Protein AF-A0ABD1TJJ0-F1 (afdb_monomer_lite)

Foldseek 3Di:
DDDPPPPDDPDDDPDPDCVVVVLVVVCVVPVVVPDDDDQDLDDPLDALVCCAPPHPSVVSSLVSVVVVVVVVDDQQAAEDEDCQNLQADPVSVVCVVVSVVNSVCSSCVSSVNNPHHYHYDDDPDHPDDD

Radius of gyration: 15.72 Å; chains: 1; bounding box: 44×31×40 Å

Organism: NCBI:txid126358

InterPro domains:
  IPR005181 Sialate O-acetylesterase domain [PF03629] (2-127)
  IPR036514 SGNH hydrolase superfamily [G3DSA:3.40.50.1110] (1-130)
  IPR052940 Carbohydrate Esterase 6 [PTHR31988] (2-128)

Structure (mmCIF, N/CA/C/O backbone):
data_AF-A0ABD1TJJ0-F1
#
_entry.id   AF-A0ABD1TJJ0-F1
#
loop_
_atom_site.group_PDB
_atom_site.id
_atom_site.type_symbol
_atom_site.label_atom_id
_atom_site.label_alt_id
_atom_site.label_comp_id
_atom_site.label_asym_id
_atom_site.label_entity_id
_atom_site.label_seq_id
_atom_site.pdbx_PDB_ins_code
_atom_site.Cartn_x
_atom_site.Cartn_y
_atom_site.Cartn_z
_atom_site.occupancy
_atom_site.B_iso_or_equiv
_atom_site.auth_seq_id
_atom_site.auth_comp_id
_atom_site.auth_asym_id
_atom_site.auth_atom_id
_atom_site.pdbx_PDB_model_num
ATOM 1 N N . MET A 1 1 ? 6.002 -16.743 20.444 1.00 46.88 1 MET A N 1
ATOM 2 C CA . MET A 1 1 ? 6.798 -17.508 19.468 1.00 46.88 1 MET A CA 1
ATOM 3 C C . MET A 1 1 ? 5.792 -18.313 18.669 1.00 46.88 1 MET A C 1
ATOM 5 O O . MET A 1 1 ? 5.278 -19.258 19.230 1.00 46.88 1 MET A O 1
ATOM 9 N N . GLU A 1 2 ? 5.419 -17.842 17.475 1.00 34.25 2 GLU A N 1
ATOM 10 C CA . GLU A 1 2 ? 4.618 -18.535 16.438 1.00 34.25 2 GLU A CA 1
ATOM 11 C C . GLU A 1 2 ? 4.322 -17.510 15.319 1.00 34.25 2 GLU A C 1
ATOM 13 O O . GLU A 1 2 ? 3.908 -16.395 15.646 1.00 34.25 2 GLU A O 1
ATOM 18 N N . PRO A 1 3 ? 4.571 -17.785 14.022 1.00 54.88 3 PRO A N 1
ATOM 19 C CA . PRO A 1 3 ? 4.365 -16.787 12.978 1.00 54.88 3 PRO A CA 1
ATOM 20 C C . PRO A 1 3 ? 2.957 -16.873 12.368 1.00 54.88 3 PRO A C 1
ATOM 22 O O . PRO A 1 3 ? 2.586 -17.873 11.759 1.00 54.88 3 PRO A O 1
ATOM 25 N N . LEU A 1 4 ? 2.222 -15.760 12.448 1.00 46.31 4 LEU A N 1
ATOM 26 C CA . LEU A 1 4 ? 0.870 -15.523 11.909 1.00 46.31 4 LEU A CA 1
ATOM 27 C C . LEU A 1 4 ? 0.819 -15.359 10.366 1.00 46.31 4 LEU A C 1
ATOM 29 O O . LEU A 1 4 ? -0.044 -14.661 9.848 1.00 46.31 4 LEU A O 1
ATOM 33 N N . HIS A 1 5 ? 1.771 -15.921 9.613 1.00 46.28 5 HIS A N 1
ATOM 34 C CA . HIS A 1 5 ? 1.929 -15.638 8.171 1.00 46.28 5 HIS A CA 1
ATOM 35 C C . HIS A 1 5 ? 2.145 -16.878 7.291 1.00 46.28 5 HIS A C 1
ATOM 37 O O . HIS A 1 5 ? 2.669 -16.768 6.186 1.00 46.28 5 HIS A O 1
ATOM 43 N N . ARG A 1 6 ? 1.738 -18.070 7.742 1.00 42.44 6 ARG A N 1
ATOM 44 C CA . ARG A 1 6 ? 2.072 -19.314 7.026 1.00 42.44 6 ARG A CA 1
ATOM 45 C C . ARG A 1 6 ? 1.430 -19.480 5.640 1.00 42.44 6 ARG A C 1
ATOM 47 O O . ARG A 1 6 ? 1.958 -20.266 4.866 1.00 42.44 6 ARG A O 1
ATOM 54 N N . ASP A 1 7 ? 0.402 -18.704 5.288 1.00 44.31 7 ASP A N 1
ATOM 55 C CA . ASP A 1 7 ? -0.406 -18.985 4.087 1.00 44.31 7 ASP A CA 1
ATOM 56 C C . ASP A 1 7 ? -0.431 -17.870 3.024 1.00 44.31 7 ASP A C 1
ATOM 58 O O . ASP A 1 7 ? -1.318 -17.852 2.172 1.00 44.31 7 ASP A O 1
ATOM 62 N N . ILE A 1 8 ? 0.518 -16.921 3.034 1.00 49.72 8 ILE A N 1
ATOM 63 C CA . ILE A 1 8 ? 0.529 -15.823 2.041 1.00 49.72 8 ILE A CA 1
ATOM 64 C C . ILE A 1 8 ? 1.816 -15.731 1.200 1.00 49.72 8 ILE A C 1
ATOM 66 O O . ILE A 1 8 ? 1.754 -15.1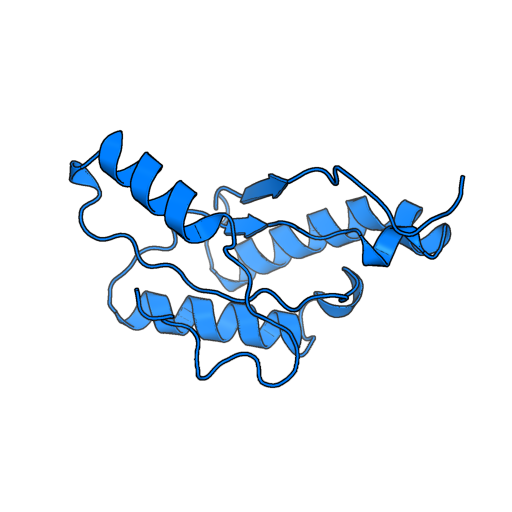56 0.114 1.00 49.72 8 ILE A O 1
ATOM 70 N N . ASP A 1 9 ? 2.942 -16.331 1.609 1.00 34.94 9 ASP A N 1
ATOM 71 C CA . ASP A 1 9 ? 4.218 -16.142 0.896 1.00 34.94 9 ASP A CA 1
ATOM 72 C C . ASP A 1 9 ? 5.104 -17.409 0.894 1.00 34.94 9 ASP A C 1
ATOM 74 O O . ASP A 1 9 ? 5.881 -17.666 1.811 1.00 34.94 9 ASP A O 1
ATOM 78 N N . VAL A 1 10 ? 4.975 -18.244 -0.146 1.00 42.00 10 VAL A N 1
ATOM 79 C CA . VAL A 1 10 ? 5.647 -19.562 -0.251 1.00 42.00 10 VAL A CA 1
ATOM 80 C C . VAL A 1 10 ? 7.070 -19.481 -0.839 1.00 42.00 10 VAL A C 1
ATOM 82 O O . VAL A 1 10 ? 7.650 -20.507 -1.177 1.00 42.00 10 VAL A O 1
ATOM 85 N N . ALA A 1 11 ? 7.669 -18.293 -0.992 1.00 37.22 11 ALA A N 1
ATOM 86 C CA . ALA A 1 11 ? 8.970 -18.182 -1.675 1.00 37.22 11 ALA A CA 1
ATOM 87 C C . ALA A 1 11 ? 10.009 -17.243 -1.046 1.00 37.22 11 ALA A C 1
ATOM 89 O O . ALA A 1 11 ? 11.169 -17.280 -1.461 1.00 37.22 11 ALA A O 1
ATOM 90 N N . ARG A 1 12 ? 9.669 -16.422 -0.047 1.00 38.78 12 ARG A N 1
ATOM 91 C CA . ARG A 1 12 ? 10.658 -15.596 0.661 1.00 38.78 12 ARG A CA 1
ATOM 92 C C . ARG A 1 12 ? 10.290 -15.458 2.126 1.00 38.78 12 ARG A C 1
ATOM 94 O O . ARG A 1 12 ? 9.143 -15.218 2.468 1.00 38.78 12 ARG A O 1
ATOM 101 N N . THR A 1 13 ? 11.288 -15.619 2.985 1.00 29.72 13 THR A N 1
ATOM 102 C CA . THR A 1 13 ? 11.201 -15.501 4.439 1.00 29.72 13 THR A CA 1
ATOM 103 C C . THR A 1 13 ? 10.436 -14.228 4.823 1.00 29.72 13 THR A C 1
ATOM 105 O O . THR A 1 13 ? 10.959 -13.126 4.653 1.00 29.72 13 THR A O 1
ATOM 108 N N . CYS A 1 14 ? 9.203 -14.358 5.331 1.00 43.06 14 CYS A N 1
ATOM 109 C CA . CYS A 1 14 ? 8.484 -13.258 5.979 1.00 43.06 14 CYS A CA 1
ATOM 110 C C . CYS A 1 14 ? 9.280 -12.834 7.222 1.00 43.06 14 CYS A C 1
ATOM 112 O O . CYS A 1 14 ? 9.124 -13.407 8.300 1.00 43.06 14 CYS A O 1
ATOM 114 N N . GLY A 1 15 ? 10.183 -11.867 7.065 1.00 45.22 15 GLY A N 1
ATOM 115 C CA . GLY A 1 15 ? 10.8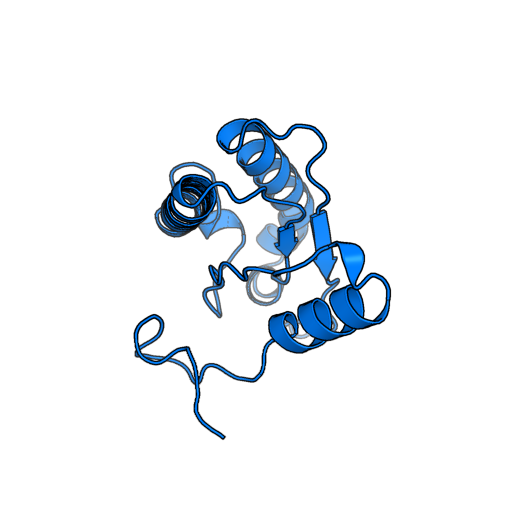59 -11.231 8.190 1.00 45.22 15 GLY A CA 1
ATOM 116 C C . GLY A 1 15 ? 9.875 -10.479 9.091 1.00 45.22 15 GLY A C 1
ATOM 117 O O . GLY A 1 15 ? 8.711 -10.268 8.744 1.00 45.22 15 GLY A O 1
ATOM 118 N N . VAL A 1 16 ? 10.357 -10.036 10.254 1.00 52.81 16 VAL A N 1
ATOM 119 C CA . VAL A 1 16 ? 9.622 -9.097 11.112 1.00 52.81 16 VAL A CA 1
ATOM 120 C C . VAL A 1 16 ? 9.491 -7.770 10.358 1.00 52.81 16 VAL A C 1
ATOM 122 O O . VAL A 1 16 ? 10.435 -6.989 10.286 1.00 52.81 16 VAL A O 1
ATOM 125 N N . GLY A 1 17 ? 8.329 -7.534 9.750 1.00 62.88 17 GLY A N 1
ATOM 126 C CA . GLY A 1 17 ? 7.986 -6.239 9.166 1.00 62.88 17 GLY A CA 1
ATOM 127 C C . GLY A 1 17 ? 7.618 -5.211 10.247 1.00 62.88 17 GLY A C 1
ATOM 128 O O . GLY A 1 17 ? 7.253 -5.590 11.363 1.00 62.88 17 GLY A O 1
ATOM 129 N N . PRO A 1 18 ? 7.627 -3.904 9.930 1.00 77.81 18 PRO A N 1
ATOM 130 C CA . PRO A 1 18 ? 7.328 -2.848 10.900 1.00 77.81 18 PRO A CA 1
ATOM 131 C C . PRO A 1 18 ? 5.868 -2.849 11.387 1.00 77.81 18 PRO A C 1
ATOM 133 O O . PRO A 1 18 ? 5.543 -2.134 12.329 1.00 77.81 18 PRO A O 1
ATOM 136 N N . GLY A 1 19 ? 4.983 -3.647 10.773 1.00 81.12 19 GLY A N 1
ATOM 137 C CA . GLY A 1 19 ? 3.543 -3.633 11.041 1.00 81.12 19 GLY A CA 1
ATOM 138 C C . GLY A 1 19 ? 3.168 -3.942 12.492 1.00 81.12 19 GLY A C 1
ATOM 139 O O . GLY A 1 19 ? 2.364 -3.218 13.069 1.00 81.12 19 GLY A O 1
ATOM 140 N N . MET A 1 20 ? 3.772 -4.968 13.104 1.00 83.25 20 MET A N 1
ATOM 141 C CA . MET A 1 20 ? 3.460 -5.342 14.494 1.00 83.25 20 MET A CA 1
ATOM 142 C C . MET A 1 20 ? 3.967 -4.307 15.498 1.00 83.25 20 MET A C 1
ATOM 144 O O . MET A 1 20 ? 3.231 -3.917 16.399 1.00 83.25 20 MET A O 1
ATOM 148 N N . ALA A 1 21 ? 5.204 -3.831 15.324 1.00 85.25 21 ALA A N 1
ATOM 149 C CA . ALA A 1 21 ? 5.761 -2.783 16.174 1.00 85.25 21 ALA A CA 1
ATOM 150 C C . ALA A 1 21 ? 4.932 -1.494 16.067 1.00 85.25 21 ALA A C 1
ATOM 152 O O . ALA A 1 21 ? 4.589 -0.900 17.083 1.00 85.25 21 ALA A O 1
ATOM 153 N N . PHE A 1 22 ? 4.535 -1.112 14.848 1.00 87.12 22 PHE A N 1
ATOM 154 C CA . PHE A 1 22 ? 3.657 0.030 14.616 1.00 87.12 22 PHE A CA 1
ATOM 155 C C . PHE A 1 22 ? 2.302 -0.135 15.315 1.00 87.12 22 PHE A C 1
ATOM 157 O O . PHE A 1 22 ? 1.905 0.751 16.065 1.00 87.12 22 PHE A O 1
ATOM 164 N N . ALA A 1 23 ? 1.610 -1.263 15.115 1.00 86.31 23 ALA A N 1
ATOM 165 C CA . ALA A 1 23 ? 0.306 -1.507 15.731 1.00 86.31 23 ALA A CA 1
ATOM 166 C C . ALA A 1 23 ? 0.374 -1.461 17.265 1.00 86.31 23 ALA A C 1
ATOM 168 O O . ALA A 1 23 ? -0.443 -0.788 17.891 1.00 86.31 23 ALA A O 1
ATOM 169 N N . ASN A 1 24 ? 1.384 -2.103 17.858 1.00 86.62 24 ASN A N 1
ATOM 170 C CA . ASN A 1 24 ? 1.582 -2.092 19.305 1.00 86.62 24 ASN A CA 1
ATOM 171 C C . ASN A 1 24 ? 1.851 -0.676 19.824 1.00 86.62 24 ASN A C 1
ATOM 173 O O . ASN A 1 24 ? 1.173 -0.231 20.741 1.00 86.62 24 ASN A O 1
ATOM 177 N N . SER A 1 25 ? 2.760 0.076 19.196 1.00 89.81 25 SER A N 1
ATOM 178 C CA . SER A 1 25 ? 3.053 1.451 19.618 1.00 89.81 25 SER A CA 1
ATOM 179 C C . SER A 1 25 ? 1.870 2.408 19.444 1.00 89.81 25 SER A C 1
ATOM 181 O O . SER A 1 25 ? 1.757 3.378 20.191 1.00 89.81 25 SER A O 1
ATOM 183 N N . VAL A 1 26 ? 0.995 2.176 18.460 1.00 88.81 26 VAL A N 1
ATOM 184 C CA . VAL A 1 26 ? -0.243 2.953 18.302 1.00 88.81 26 VAL A CA 1
ATOM 185 C C . VAL A 1 26 ? -1.219 2.637 19.436 1.00 88.81 26 VAL A C 1
ATOM 187 O O . VAL A 1 26 ? -1.750 3.567 20.035 1.00 88.81 26 VAL A O 1
ATOM 190 N N . LEU A 1 27 ? -1.401 1.359 19.782 1.00 90.00 27 LEU A N 1
ATOM 191 C CA . LEU A 1 27 ? -2.263 0.946 20.897 1.00 90.00 27 LEU A CA 1
ATOM 192 C C . LEU A 1 27 ? -1.745 1.395 22.261 1.00 90.00 27 LEU A C 1
ATOM 194 O O . LEU A 1 27 ? -2.536 1.778 23.114 1.00 90.00 27 LEU A O 1
ATOM 198 N N . GLU A 1 28 ? -0.431 1.379 22.471 1.00 91.44 28 GLU A N 1
ATOM 199 C CA . GLU A 1 28 ? 0.184 1.881 23.704 1.00 91.44 28 GLU A CA 1
ATOM 200 C C . GLU A 1 28 ? -0.067 3.380 23.896 1.00 91.44 28 GLU A C 1
ATOM 202 O O . GLU A 1 28 ? -0.284 3.835 25.018 1.00 91.44 28 GLU A O 1
ATOM 207 N N . LYS A 1 29 ? -0.046 4.155 22.804 1.00 93.25 29 LYS A N 1
ATOM 208 C CA . LYS A 1 29 ? -0.291 5.603 22.839 1.00 93.25 29 LYS A CA 1
ATOM 209 C C . LYS A 1 29 ? -1.769 5.955 22.938 1.00 93.25 29 LYS A C 1
ATOM 211 O O . LYS A 1 29 ? -2.097 6.965 23.552 1.00 93.25 29 LYS A O 1
ATOM 216 N N . ASP A 1 30 ? -2.635 5.155 22.327 1.00 91.25 30 ASP A N 1
ATOM 217 C CA . ASP A 1 30 ? -4.079 5.343 22.378 1.00 91.25 30 ASP A CA 1
ATOM 218 C C . ASP A 1 30 ? -4.818 3.995 22.486 1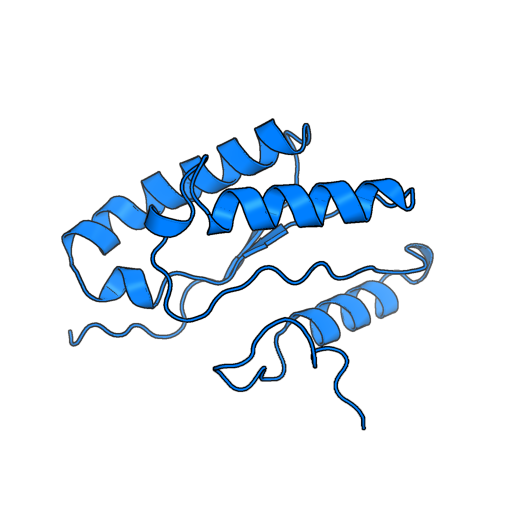.00 91.25 30 ASP A C 1
ATOM 220 O O . ASP A 1 30 ? -5.250 3.420 21.478 1.00 91.25 30 ASP A O 1
ATOM 224 N N . PRO A 1 31 ? -5.014 3.493 23.720 1.00 89.81 31 PRO A N 1
ATOM 225 C CA . PRO A 1 31 ? -5.748 2.253 23.961 1.00 89.81 31 PRO A CA 1
ATOM 226 C C . PRO A 1 31 ? -7.227 2.330 23.558 1.00 89.81 31 PRO A C 1
ATOM 228 O O . PRO A 1 31 ? -7.874 1.295 23.390 1.00 89.81 31 PRO A O 1
ATOM 231 N N . SER A 1 32 ? -7.785 3.538 23.393 1.00 91.69 32 SER A N 1
ATOM 232 C CA . SER A 1 32 ? -9.197 3.725 23.035 1.00 91.69 32 SER A CA 1
ATOM 233 C C . SER A 1 32 ? -9.509 3.300 21.597 1.00 91.69 32 SER A C 1
ATOM 235 O O . SER A 1 32 ? -10.666 3.039 21.266 1.00 91.69 32 SER A O 1
ATOM 237 N N . LEU A 1 33 ? -8.476 3.145 20.759 1.00 86.31 33 LEU A N 1
ATOM 238 C CA . LEU A 1 33 ? -8.591 2.604 19.403 1.00 86.31 33 LEU A CA 1
ATOM 239 C C . LEU A 1 33 ? -9.068 1.143 19.379 1.00 86.31 33 LEU A C 1
ATOM 241 O O . LEU A 1 33 ? -9.543 0.678 18.341 1.00 86.31 33 LEU A O 1
ATOM 245 N N . GLY A 1 34 ? -8.979 0.429 20.505 1.00 88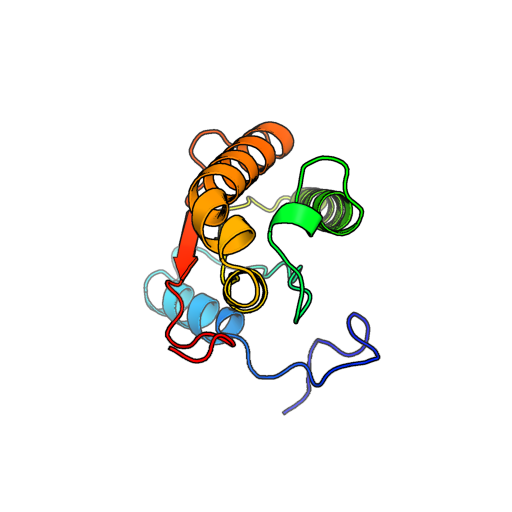.75 34 GLY A N 1
ATOM 246 C CA . GLY A 1 34 ? -9.485 -0.931 20.641 1.00 88.75 34 GLY A CA 1
ATOM 247 C C . GLY A 1 34 ? -8.632 -1.947 19.886 1.00 88.75 34 GLY A C 1
ATOM 248 O O . GLY A 1 34 ? -7.458 -2.122 20.183 1.00 88.75 34 GLY A O 1
ATOM 249 N N . VAL A 1 35 ? -9.222 -2.672 18.936 1.00 89.50 35 VAL A N 1
ATOM 250 C CA . VAL A 1 35 ? -8.516 -3.718 18.180 1.00 89.50 35 VAL A CA 1
ATOM 251 C C . VAL A 1 35 ? -7.962 -3.142 16.878 1.00 89.50 35 VAL A C 1
ATOM 253 O O . VAL A 1 35 ? -8.716 -2.637 16.047 1.00 89.50 35 VAL A O 1
ATOM 256 N N . ILE A 1 36 ? -6.650 -3.273 16.660 1.00 89.94 36 ILE A N 1
ATOM 257 C CA . ILE A 1 36 ? -6.009 -2.937 15.381 1.00 89.94 36 ILE A CA 1
ATOM 258 C C . ILE A 1 36 ? -5.881 -4.189 14.514 1.00 89.94 36 ILE A C 1
ATOM 260 O O . ILE A 1 36 ? -5.216 -5.154 14.884 1.00 89.94 36 ILE A O 1
ATOM 264 N N . GLY A 1 37 ? -6.480 -4.142 13.322 1.00 90.94 37 GLY A N 1
ATOM 265 C CA . GLY A 1 37 ? -6.271 -5.131 12.266 1.00 90.94 37 GLY A CA 1
ATOM 266 C C . GLY A 1 37 ? -5.150 -4.712 11.314 1.00 90.94 37 GLY A C 1
ATOM 267 O O . GLY A 1 37 ? -5.114 -3.573 10.850 1.00 90.94 37 GLY A O 1
ATOM 268 N N . LEU A 1 38 ? -4.252 -5.643 10.988 1.00 91.06 38 LEU A N 1
ATOM 269 C CA . LEU A 1 38 ? -3.229 -5.467 9.955 1.00 91.06 38 LEU A CA 1
ATOM 270 C C . LEU A 1 38 ? -3.633 -6.225 8.687 1.00 91.06 38 LEU A C 1
ATOM 272 O O . LEU A 1 38 ? -3.970 -7.404 8.753 1.00 91.06 38 LEU A O 1
ATOM 276 N N . VAL A 1 39 ? -3.559 -5.562 7.529 1.00 92.31 39 VAL A N 1
ATOM 277 C CA . VAL A 1 39 ? -3.879 -6.158 6.220 1.00 92.31 39 VAL A CA 1
ATOM 278 C C . VAL A 1 39 ? -2.599 -6.250 5.379 1.00 92.31 39 VAL A C 1
ATOM 280 O O . VAL A 1 39 ? -2.275 -5.315 4.640 1.00 92.31 39 VAL A O 1
ATOM 283 N N . PRO A 1 40 ? -1.818 -7.340 5.490 1.00 90.12 40 PRO A N 1
ATOM 284 C CA . PRO A 1 40 ? -0.563 -7.471 4.761 1.00 90.12 40 PRO A CA 1
ATOM 285 C C . PRO A 1 40 ? -0.833 -7.623 3.261 1.00 90.12 40 PRO A C 1
ATOM 287 O O . PRO A 1 40 ? -1.599 -8.489 2.839 1.00 90.12 40 PRO A O 1
ATOM 290 N N . CYS A 1 41 ? -0.190 -6.790 2.444 1.00 91.81 41 CYS A N 1
ATOM 291 C CA . CYS A 1 41 ? -0.285 -6.850 0.979 1.00 91.81 41 CYS A CA 1
ATOM 292 C C . CYS A 1 41 ? 1.081 -6.805 0.282 1.00 91.81 41 CYS A C 1
ATOM 294 O O . CYS A 1 41 ? 1.122 -6.917 -0.934 1.00 91.81 41 CYS A O 1
ATOM 296 N N . ALA A 1 42 ? 2.181 -6.617 1.015 1.00 88.62 42 ALA A N 1
ATOM 297 C CA . ALA A 1 42 ? 3.498 -6.403 0.425 1.00 88.62 42 ALA A CA 1
ATOM 298 C C . ALA A 1 42 ? 3.993 -7.635 -0.350 1.00 88.62 42 ALA A C 1
ATOM 300 O O . ALA A 1 42 ? 3.817 -8.763 0.100 1.00 88.62 42 ALA A O 1
ATOM 301 N N . VAL A 1 43 ? 4.656 -7.392 -1.485 1.00 88.69 43 VAL A N 1
ATOM 302 C CA . VAL A 1 43 ? 5.332 -8.417 -2.292 1.00 88.69 43 VAL A CA 1
ATOM 303 C C . VAL A 1 43 ? 6.740 -7.924 -2.614 1.00 88.69 43 VAL A C 1
ATOM 305 O O . VAL A 1 43 ? 6.924 -6.896 -3.273 1.00 88.69 43 VAL A O 1
ATOM 308 N N . GLY A 1 44 ? 7.745 -8.638 -2.105 1.00 85.88 44 GLY A N 1
ATOM 309 C CA . GLY A 1 44 ? 9.142 -8.210 -2.162 1.00 85.88 44 GLY A CA 1
ATOM 310 C C . GLY A 1 44 ? 9.751 -8.280 -3.564 1.00 85.88 44 GLY A C 1
ATOM 311 O O . GLY A 1 44 ? 9.610 -9.276 -4.269 1.00 85.88 44 GLY A O 1
ATOM 312 N N . GLY A 1 45 ? 10.525 -7.256 -3.934 1.00 85.75 45 GLY A N 1
ATOM 313 C CA . GLY A 1 45 ? 11.219 -7.201 -5.227 1.00 85.75 45 GLY A CA 1
ATOM 314 C C . GLY A 1 45 ? 10.353 -6.728 -6.395 1.00 85.75 45 GLY A C 1
ATOM 315 O O . GLY A 1 45 ? 10.754 -6.912 -7.537 1.00 85.75 45 GLY A O 1
ATOM 316 N N . THR A 1 46 ? 9.209 -6.107 -6.109 1.00 90.94 46 THR A N 1
ATOM 317 C CA . THR A 1 46 ? 8.316 -5.526 -7.119 1.00 90.94 46 THR A CA 1
ATOM 318 C C . THR A 1 46 ? 8.669 -4.065 -7.397 1.00 90.94 46 THR A C 1
ATOM 320 O O . THR A 1 46 ? 9.216 -3.378 -6.528 1.00 90.94 46 THR A O 1
ATOM 323 N N . ASN A 1 47 ? 8.404 -3.603 -8.617 1.00 93.25 47 ASN A N 1
ATOM 324 C CA . ASN A 1 47 ? 8.533 -2.220 -9.079 1.00 93.25 47 ASN A CA 1
ATOM 325 C C . ASN A 1 47 ? 7.188 -1.479 -8.942 1.00 93.25 47 ASN A C 1
ATOM 327 O O . ASN A 1 47 ? 6.130 -2.095 -9.079 1.00 93.25 47 ASN A O 1
ATOM 331 N N . ILE A 1 48 ? 7.183 -0.153 -8.757 1.00 95.69 48 ILE A N 1
ATOM 332 C CA . ILE A 1 48 ? 5.932 0.625 -8.635 1.00 95.69 48 ILE A CA 1
ATOM 333 C C . ILE A 1 48 ? 5.005 0.483 -9.857 1.00 95.69 48 ILE A C 1
ATOM 335 O O . ILE A 1 48 ? 3.788 0.620 -9.750 1.00 95.69 48 ILE A O 1
ATOM 339 N N . SER A 1 49 ? 5.549 0.184 -11.040 1.00 95.19 49 SER A N 1
ATOM 340 C CA . SER A 1 49 ? 4.757 -0.069 -12.250 1.00 95.19 49 SER A CA 1
ATOM 341 C C . SER A 1 49 ? 3.896 -1.334 -12.157 1.00 95.19 49 SER A C 1
ATOM 343 O O . SER A 1 49 ? 2.817 -1.377 -12.755 1.00 95.19 49 SER A O 1
ATOM 345 N N . GLU A 1 50 ? 4.310 -2.321 -11.360 1.00 96.56 50 GLU A N 1
ATOM 346 C CA . GLU A 1 50 ? 3.531 -3.527 -11.058 1.00 96.56 50 GLU A CA 1
ATOM 347 C C . GLU A 1 50 ? 2.382 -3.241 -10.085 1.00 96.56 50 GLU A C 1
ATOM 349 O O . GLU A 1 50 ? 1.455 -4.039 -9.980 1.00 96.56 50 GLU A O 1
ATOM 354 N N . TRP A 1 51 ? 2.388 -2.079 -9.428 1.00 97.50 51 TRP A N 1
ATOM 355 C CA . TRP A 1 51 ? 1.340 -1.595 -8.525 1.00 97.50 51 TRP A CA 1
ATOM 356 C C . TRP A 1 51 ? 0.354 -0.633 -9.194 1.00 97.50 51 TRP A C 1
ATOM 358 O O . TRP A 1 51 ? -0.486 -0.037 -8.528 1.00 97.50 51 TRP A O 1
ATOM 368 N N . ARG A 1 52 ? 0.418 -0.473 -10.520 1.00 97.69 52 ARG A N 1
ATOM 369 C CA . ARG A 1 52 ? -0.545 0.357 -11.257 1.00 97.69 52 ARG A CA 1
ATOM 370 C C . ARG A 1 52 ? -1.972 -0.186 -11.124 1.00 97.69 52 ARG A C 1
ATOM 372 O O . ARG A 1 52 ? -2.178 -1.399 -11.153 1.00 97.69 52 ARG A O 1
ATOM 379 N N . ARG A 1 53 ? -2.965 0.706 -11.091 1.00 98.19 53 ARG A N 1
ATOM 380 C CA . ARG A 1 53 ? -4.385 0.323 -11.089 1.00 98.19 53 ARG A CA 1
ATOM 381 C C . ARG A 1 53 ? -4.699 -0.690 -12.194 1.00 98.19 53 ARG A C 1
ATOM 383 O O . ARG A 1 53 ? -4.265 -0.533 -13.337 1.00 98.19 53 ARG A O 1
ATOM 390 N N . GLY A 1 54 ? -5.424 -1.746 -11.832 1.00 97.50 54 GLY A N 1
ATOM 391 C CA . GLY A 1 54 ? -5.757 -2.865 -12.716 1.00 97.50 54 GLY A CA 1
ATOM 392 C C . GLY A 1 54 ? -4.689 -3.961 -12.817 1.00 97.50 54 GLY A C 1
ATOM 393 O O . GLY A 1 54 ? -4.967 -5.003 -13.409 1.00 97.50 54 GLY A O 1
ATOM 394 N N . SER A 1 55 ? -3.495 -3.783 -12.241 1.00 97.88 55 SER A N 1
ATOM 395 C CA . SER A 1 55 ? -2.508 -4.863 -12.140 1.00 97.88 55 SER A CA 1
ATOM 396 C C . SER A 1 55 ? -2.942 -5.943 -11.147 1.00 97.88 55 SER A C 1
ATOM 398 O O . SER A 1 55 ? -3.829 -5.743 -10.316 1.00 97.88 55 SER A O 1
ATOM 400 N N . VAL A 1 56 ? -2.278 -7.100 -11.200 1.00 97.62 56 VAL A N 1
ATOM 401 C CA . VAL A 1 56 ? -2.545 -8.208 -10.274 1.00 97.62 56 VAL A CA 1
ATOM 402 C C . VAL A 1 56 ? -2.310 -7.787 -8.819 1.00 97.62 56 VAL A C 1
ATOM 404 O O . VAL A 1 56 ? -3.198 -7.985 -7.992 1.00 97.62 56 VAL A O 1
ATOM 407 N N . LEU A 1 57 ? -1.168 -7.159 -8.516 1.00 97.00 57 LEU A N 1
ATOM 408 C CA . LEU A 1 57 ? -0.808 -6.748 -7.152 1.00 97.00 57 LEU A CA 1
ATOM 409 C C . LEU A 1 57 ? -1.749 -5.673 -6.607 1.00 97.00 57 LEU A C 1
ATOM 411 O O . LEU A 1 57 ? -2.239 -5.779 -5.483 1.00 97.00 57 LEU A O 1
ATOM 415 N N . TYR A 1 58 ? -2.071 -4.675 -7.433 1.00 98.25 58 TYR A N 1
ATOM 416 C CA . TYR A 1 58 ? -3.017 -3.630 -7.064 1.00 98.25 58 TYR A CA 1
ATOM 417 C C . TYR A 1 58 ? -4.402 -4.213 -6.762 1.00 98.25 58 TYR A C 1
ATOM 419 O O . TYR A 1 58 ? -4.992 -3.940 -5.718 1.00 98.25 58 TYR A O 1
ATOM 427 N N . ASN A 1 59 ? -4.909 -5.078 -7.645 1.00 98.12 59 ASN A N 1
ATOM 428 C CA . ASN A 1 59 ? -6.222 -5.689 -7.464 1.00 98.12 59 ASN A CA 1
ATOM 429 C C . ASN A 1 59 ? -6.262 -6.588 -6.221 1.00 98.12 59 ASN A C 1
ATOM 431 O O . ASN A 1 59 ? -7.285 -6.643 -5.540 1.00 98.12 59 ASN A O 1
ATOM 435 N N . GLN A 1 60 ? -5.167 -7.283 -5.901 1.00 97.38 60 GLN A N 1
ATOM 436 C CA . GLN A 1 60 ? -5.057 -8.058 -4.665 1.00 97.38 60 GLN A CA 1
ATOM 437 C C . GLN A 1 60 ? -5.105 -7.161 -3.422 1.00 97.38 60 GLN A C 1
ATOM 439 O O . GLN A 1 60 ? -5.837 -7.488 -2.487 1.00 97.38 60 GLN A O 1
ATOM 444 N N . LEU A 1 61 ? -4.403 -6.022 -3.429 1.00 97.25 61 LEU A N 1
ATOM 445 C CA . LEU A 1 61 ? -4.454 -5.035 -2.346 1.00 97.25 61 LEU A CA 1
ATOM 446 C C . LEU A 1 61 ? -5.882 -4.533 -2.121 1.00 97.25 61 LEU A C 1
ATOM 448 O O . LEU A 1 61 ? -6.385 -4.621 -1.001 1.00 97.25 61 LEU A O 1
ATOM 452 N N . ILE A 1 62 ? -6.567 -4.079 -3.176 1.00 98.00 62 ILE A N 1
ATOM 453 C CA . ILE A 1 62 ? -7.943 -3.568 -3.066 1.00 98.00 62 ILE A CA 1
ATOM 454 C C . ILE A 1 62 ? -8.908 -4.660 -2.591 1.00 98.00 62 ILE A C 1
ATOM 456 O O . ILE A 1 62 ? -9.749 -4.413 -1.728 1.00 98.00 62 ILE A O 1
ATOM 460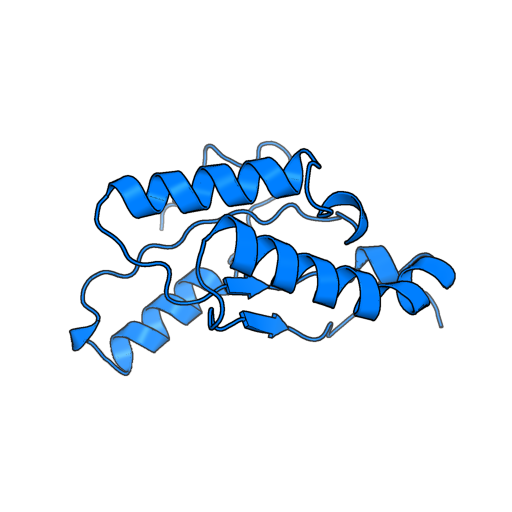 N N . ARG A 1 63 ? -8.766 -5.899 -3.081 1.00 97.25 63 ARG A N 1
ATOM 461 C CA . ARG A 1 63 ? -9.583 -7.034 -2.617 1.00 97.25 63 ARG A CA 1
ATOM 462 C C . ARG A 1 63 ? -9.394 -7.310 -1.126 1.00 97.25 63 ARG A C 1
ATOM 464 O O . ARG A 1 63 ? -10.385 -7.473 -0.421 1.00 97.25 63 ARG A O 1
ATOM 471 N N . ARG A 1 64 ? -8.149 -7.346 -0.638 1.00 95.81 64 ARG A N 1
ATOM 472 C CA . ARG A 1 64 ? -7.845 -7.573 0.787 1.00 95.81 64 ARG A CA 1
ATOM 473 C C . ARG A 1 64 ? -8.352 -6.433 1.667 1.00 95.81 64 ARG A C 1
ATOM 475 O O . ARG A 1 64 ? -8.944 -6.694 2.709 1.00 95.81 64 ARG A O 1
ATOM 482 N N . ALA A 1 65 ? -8.173 -5.191 1.224 1.00 95.56 65 ALA A N 1
ATOM 483 C CA . ALA A 1 65 ? -8.691 -4.011 1.905 1.00 95.56 65 ALA A CA 1
ATOM 484 C C . ALA A 1 65 ? -10.225 -4.058 2.033 1.00 95.56 65 ALA A C 1
ATOM 486 O O . ALA A 1 65 ? -10.757 -3.905 3.129 1.00 95.56 65 ALA A O 1
ATOM 487 N N . ASN A 1 66 ? -10.934 -4.371 0.944 1.00 95.69 66 ASN A N 1
ATOM 488 C CA . ASN A 1 66 ? -12.390 -4.509 0.963 1.00 95.69 66 ASN A CA 1
ATOM 489 C C . ASN A 1 66 ? -12.865 -5.676 1.840 1.00 95.69 66 ASN A C 1
ATOM 491 O O . ASN A 1 66 ? -13.858 -5.534 2.547 1.00 95.69 66 ASN A O 1
ATOM 495 N N . ALA A 1 67 ? -12.152 -6.805 1.851 1.00 94.94 67 ALA A N 1
ATOM 496 C CA . ALA A 1 67 ? -12.466 -7.916 2.751 1.00 94.94 67 ALA A CA 1
ATOM 497 C C . ALA A 1 67 ? -12.325 -7.516 4.232 1.00 94.94 67 ALA A C 1
ATOM 499 O O . ALA A 1 67 ? -13.167 -7.881 5.047 1.00 94.94 67 ALA A O 1
ATOM 500 N N . ALA A 1 68 ? -11.317 -6.711 4.584 1.00 92.19 68 ALA A N 1
ATOM 501 C CA . ALA A 1 68 ? -11.152 -6.208 5.949 1.00 92.19 68 ALA A CA 1
ATOM 502 C C . ALA A 1 68 ? -12.292 -5.265 6.384 1.00 92.19 68 ALA A C 1
ATOM 504 O O . ALA A 1 68 ? -12.663 -5.248 7.557 1.00 92.19 68 ALA A O 1
ATOM 505 N N . LEU A 1 69 ? -12.887 -4.518 5.446 1.00 92.94 69 LEU A N 1
ATOM 506 C CA . LEU A 1 69 ? -14.052 -3.663 5.709 1.00 92.94 69 LEU A CA 1
ATOM 507 C C . LEU A 1 69 ? -15.336 -4.467 5.973 1.00 92.94 69 LEU A C 1
ATOM 509 O O . LEU A 1 69 ? -16.195 -4.009 6.724 1.00 92.94 69 LEU A O 1
ATOM 513 N N . GLN A 1 70 ? -15.470 -5.678 5.418 1.00 91.31 70 GLN A N 1
ATOM 514 C CA . GLN A 1 70 ? -16.648 -6.535 5.646 1.00 91.31 70 GLN A CA 1
ATOM 515 C C . GLN A 1 70 ? -16.805 -6.951 7.116 1.00 91.31 70 GLN A C 1
ATOM 517 O O . GLN A 1 70 ? -17.917 -7.228 7.554 1.00 91.31 70 GLN A O 1
ATOM 522 N N . GLY A 1 71 ? -15.717 -6.940 7.894 1.00 81.69 71 GLY A N 1
ATOM 523 C CA . GLY A 1 71 ? -15.742 -7.177 9.339 1.00 81.69 71 GLY A CA 1
ATOM 524 C C . GLY A 1 71 ? -16.239 -5.990 10.176 1.00 81.69 71 GLY A C 1
ATOM 525 O O . GLY A 1 71 ? -16.125 -6.034 11.396 1.00 81.69 71 GLY A O 1
ATOM 526 N N . GLY A 1 72 ? -16.728 -4.911 9.549 1.00 86.38 72 GLY A N 1
ATOM 527 C CA . GLY A 1 72 ? -17.148 -3.680 10.232 1.00 86.38 72 GLY A CA 1
ATOM 528 C C . GLY A 1 72 ? -15.988 -2.772 10.657 1.00 86.38 72 GLY A C 1
ATOM 529 O O . GLY A 1 72 ? -16.198 -1.784 11.359 1.00 86.38 72 GLY A O 1
ATOM 530 N N . GLY A 1 73 ? -14.760 -3.099 10.244 1.00 88.00 73 GLY A N 1
ATOM 531 C CA . GLY A 1 73 ? -13.577 -2.283 10.489 1.00 88.00 73 GLY A CA 1
ATOM 532 C C . GLY A 1 73 ? -13.532 -1.027 9.616 1.00 88.00 73 GLY A C 1
ATOM 533 O O . GLY A 1 73 ? -14.236 -0.902 8.617 1.00 88.00 73 GLY A O 1
ATOM 534 N N . VAL A 1 74 ? -12.643 -0.101 9.973 1.00 91.81 74 VAL A N 1
ATOM 535 C CA . VAL A 1 74 ? -12.371 1.119 9.200 1.00 91.81 74 VAL A CA 1
ATOM 536 C C . VAL A 1 74 ? -10.894 1.145 8.835 1.00 91.81 74 VAL A C 1
ATOM 538 O O . VAL A 1 74 ? -10.035 1.004 9.706 1.00 91.81 74 VAL A O 1
ATOM 541 N N . ILE A 1 75 ? -10.577 1.368 7.559 1.00 94.50 75 ILE A N 1
ATOM 542 C CA . ILE A 1 75 ? -9.188 1.566 7.130 1.00 94.50 75 ILE A CA 1
ATOM 543 C C . ILE A 1 75 ? -8.724 2.945 7.610 1.00 94.50 75 ILE A C 1
ATOM 545 O O . ILE A 1 75 ? -9.198 3.975 7.136 1.00 94.50 75 ILE A O 1
ATOM 549 N N . ARG A 1 76 ? -7.791 2.957 8.567 1.00 94.19 76 ARG A N 1
ATOM 550 C CA . ARG A 1 76 ? -7.284 4.185 9.203 1.00 94.19 76 ARG A CA 1
ATOM 551 C C . ARG A 1 76 ? -6.062 4.784 8.516 1.00 94.19 76 ARG A C 1
ATOM 553 O O . ARG A 1 76 ? -5.872 5.992 8.589 1.00 94.19 76 ARG A O 1
ATOM 560 N N . ALA A 1 77 ? -5.230 3.960 7.887 1.00 94.56 77 ALA A N 1
ATOM 561 C CA . ALA A 1 77 ? -4.019 4.402 7.208 1.00 94.56 77 ALA A CA 1
ATOM 562 C C . ALA A 1 77 ? -3.525 3.340 6.220 1.00 94.56 77 ALA A C 1
ATOM 564 O O . ALA A 1 77 ? -3.797 2.150 6.385 1.00 94.56 77 ALA A O 1
ATOM 565 N N . LEU A 1 78 ? -2.744 3.780 5.236 1.00 95.44 78 LEU A N 1
ATOM 566 C CA . LEU A 1 78 ? -1.910 2.931 4.395 1.00 95.44 78 LEU A CA 1
ATOM 567 C C . LEU A 1 78 ? -0.446 3.096 4.815 1.00 95.44 78 LEU A C 1
ATOM 569 O O . LEU A 1 78 ? 0.097 4.199 4.759 1.00 95.44 78 LEU A O 1
ATOM 573 N N . LEU A 1 79 ? 0.198 1.995 5.197 1.00 93.75 79 LEU A N 1
ATOM 574 C CA . LEU A 1 79 ? 1.648 1.942 5.377 1.00 93.75 79 LEU A CA 1
ATOM 575 C C . LEU A 1 79 ? 2.281 1.496 4.059 1.00 93.75 79 LEU A C 1
ATOM 577 O O . LEU A 1 79 ? 1.964 0.415 3.563 1.00 93.75 79 LEU A O 1
ATOM 581 N N . TRP A 1 80 ? 3.165 2.316 3.494 1.00 93.75 80 TRP A N 1
ATOM 582 C CA . TRP A 1 80 ? 3.814 2.030 2.218 1.00 93.75 80 TRP A CA 1
ATOM 583 C C . TRP A 1 80 ? 5.336 2.065 2.349 1.00 93.75 80 TRP A C 1
ATOM 585 O O . TRP A 1 80 ? 5.927 3.107 2.626 1.00 93.75 80 TRP A O 1
ATOM 595 N N . TYR A 1 81 ? 5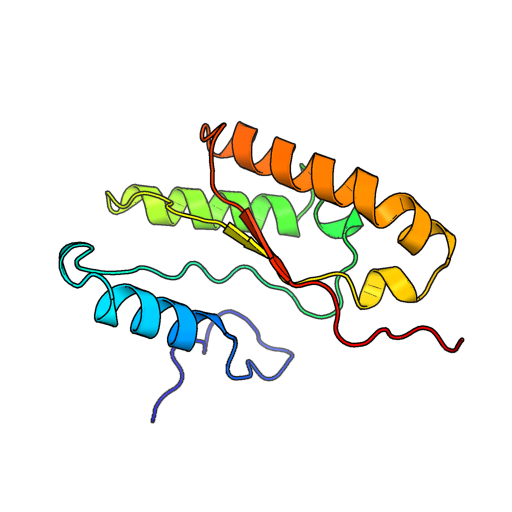.979 0.925 2.114 1.00 91.06 81 TYR A N 1
ATOM 596 C CA . TYR A 1 81 ? 7.430 0.836 2.014 1.00 91.06 81 TYR A CA 1
ATOM 597 C C . TYR A 1 81 ? 7.798 0.025 0.775 1.00 91.06 81 TYR A C 1
ATOM 599 O O . TYR A 1 81 ? 7.583 -1.185 0.729 1.00 91.06 81 TYR A O 1
ATOM 607 N N . GLN A 1 82 ? 8.284 0.729 -0.245 1.00 90.88 82 GLN A N 1
ATOM 608 C CA . GLN A 1 82 ? 8.736 0.181 -1.516 1.00 90.88 82 GLN A CA 1
ATOM 609 C C . GLN A 1 82 ? 9.619 1.228 -2.210 1.00 90.88 82 GLN A C 1
ATOM 611 O O . GLN A 1 82 ? 9.569 2.420 -1.886 1.00 90.88 82 GLN A O 1
ATOM 616 N N . GLY A 1 83 ? 10.413 0.771 -3.172 1.00 86.69 83 GLY A N 1
ATOM 617 C CA . GLY A 1 83 ? 11.129 1.598 -4.143 1.00 86.69 83 GLY A CA 1
ATOM 618 C C . GLY A 1 83 ? 12.508 1.040 -4.488 1.00 86.69 83 GLY A C 1
ATOM 619 O O . GLY A 1 83 ? 13.134 1.489 -5.442 1.00 86.69 83 GLY A O 1
ATOM 620 N N . GLU A 1 84 ? 12.991 0.038 -3.751 1.00 87.00 84 GLU A N 1
ATOM 621 C CA . GLU A 1 84 ? 14.327 -0.535 -3.919 1.00 87.00 84 GLU A CA 1
ATOM 622 C C . GLU A 1 84 ? 14.524 -1.074 -5.340 1.00 87.00 84 GLU A C 1
ATOM 624 O O . GLU A 1 84 ? 15.566 -0.846 -5.954 1.00 87.00 84 GLU A O 1
ATOM 629 N N . SER A 1 85 ? 13.509 -1.741 -5.895 1.00 87.94 85 SER A N 1
ATOM 630 C CA . SER A 1 85 ? 13.533 -2.274 -7.264 1.00 87.94 85 SER A CA 1
ATOM 631 C C . SER A 1 85 ? 13.514 -1.182 -8.337 1.00 87.94 85 SER A C 1
ATOM 633 O O . SER A 1 85 ? 14.051 -1.387 -9.420 1.00 87.94 85 SER A O 1
ATOM 635 N N . ASP A 1 86 ? 12.919 -0.022 -8.052 1.00 90.81 86 ASP A N 1
ATOM 636 C CA . ASP A 1 86 ? 12.839 1.112 -8.980 1.00 90.81 86 ASP A CA 1
ATOM 637 C C . ASP A 1 86 ? 14.184 1.834 -9.150 1.00 90.81 86 ASP A C 1
ATOM 639 O O . ASP A 1 86 ? 14.383 2.536 -10.137 1.00 90.81 86 ASP A O 1
ATOM 643 N N . THR A 1 87 ? 15.138 1.616 -8.237 1.00 87.44 87 THR A N 1
ATOM 644 C CA . THR A 1 87 ? 16.490 2.202 -8.317 1.00 87.44 87 THR A CA 1
ATOM 645 C C . THR A 1 87 ? 17.409 1.521 -9.334 1.00 87.44 87 THR A C 1
ATOM 647 O O . THR A 1 87 ? 18.463 2.060 -9.655 1.00 87.44 87 THR A O 1
ATOM 650 N N . ALA A 1 88 ? 17.035 0.344 -9.846 1.00 87.25 88 ALA A N 1
ATOM 651 C CA . ALA A 1 88 ? 17.884 -0.428 -10.754 1.00 87.25 88 ALA A CA 1
ATOM 652 C C . ALA A 1 88 ? 17.988 0.185 -12.162 1.00 87.25 88 ALA A C 1
ATOM 654 O O . ALA A 1 88 ? 18.967 -0.050 -12.865 1.00 87.25 88 ALA A O 1
ATOM 655 N N . ILE A 1 89 ? 16.980 0.955 -12.587 1.00 89.81 89 ILE A N 1
ATOM 656 C CA . ILE A 1 89 ? 16.910 1.572 -13.915 1.00 89.81 89 ILE A CA 1
ATOM 657 C C . ILE A 1 89 ? 16.660 3.068 -13.732 1.00 89.81 89 ILE A C 1
ATOM 659 O O . ILE A 1 89 ? 15.637 3.461 -13.175 1.00 89.81 89 ILE A O 1
ATOM 663 N N . HIS A 1 90 ? 17.550 3.912 -14.264 1.00 89.06 90 HIS A N 1
ATOM 664 C CA . HIS A 1 90 ? 17.470 5.376 -14.125 1.00 89.06 90 HIS A CA 1
ATOM 665 C C . HIS A 1 90 ? 16.091 5.939 -14.500 1.00 89.06 90 HIS A C 1
ATOM 667 O O . HIS A 1 90 ? 15.495 6.714 -13.758 1.00 89.06 90 HIS A O 1
ATOM 673 N N . LYS A 1 91 ? 15.539 5.482 -15.628 1.00 92.25 91 LYS A N 1
ATOM 674 C CA . LYS A 1 91 ? 14.213 5.895 -16.101 1.00 92.25 91 LYS A CA 1
ATOM 675 C C . LYS A 1 91 ? 13.095 5.549 -15.111 1.00 92.25 91 LYS A C 1
ATOM 677 O O . LYS A 1 91 ? 12.133 6.303 -14.998 1.00 92.25 91 LYS A O 1
ATOM 682 N N . ASP A 1 92 ? 13.176 4.415 -14.421 1.00 91.00 92 ASP A N 1
ATOM 683 C CA . ASP A 1 92 ? 12.159 4.044 -13.434 1.00 91.00 92 ASP A CA 1
ATOM 684 C C . ASP A 1 92 ? 12.290 4.881 -12.162 1.00 91.00 92 ASP A C 1
ATOM 686 O O . ASP A 1 92 ? 11.272 5.356 -11.658 1.00 91.00 92 ASP A O 1
ATOM 690 N N . ALA A 1 93 ? 13.519 5.184 -11.735 1.00 91.00 93 ALA A N 1
ATOM 691 C CA . ALA A 1 93 ? 13.780 6.109 -10.636 1.00 91.00 93 ALA A CA 1
ATOM 692 C C . ALA A 1 93 ? 13.228 7.522 -10.921 1.00 91.00 93 ALA A C 1
ATOM 694 O O . ALA A 1 93 ? 12.528 8.092 -10.082 1.00 91.00 93 ALA A O 1
ATOM 695 N N . GLU A 1 94 ? 13.448 8.066 -12.125 1.00 92.81 94 GLU A N 1
ATOM 696 C CA . GLU A 1 94 ? 12.899 9.369 -12.542 1.00 92.81 94 GLU A CA 1
ATOM 697 C C . GLU A 1 94 ? 11.363 9.389 -12.542 1.00 92.81 94 GLU A C 1
ATOM 699 O O . GLU A 1 94 ? 10.727 10.383 -12.180 1.00 92.81 94 GLU A O 1
ATOM 704 N N . LEU A 1 95 ? 10.741 8.279 -12.947 1.00 94.00 95 LEU A N 1
ATOM 705 C CA . LEU A 1 95 ? 9.288 8.157 -13.028 1.00 94.00 95 LEU A CA 1
ATOM 706 C C . LEU A 1 95 ? 8.629 7.786 -11.695 1.00 94.00 95 LEU A C 1
ATOM 708 O O . LEU A 1 95 ? 7.400 7.895 -11.585 1.00 94.00 95 LEU A O 1
ATOM 712 N N . TYR A 1 96 ? 9.417 7.381 -10.698 1.00 93.75 96 TYR A N 1
ATOM 713 C CA . TYR A 1 96 ? 8.945 6.801 -9.446 1.00 93.75 96 TYR A CA 1
ATOM 714 C C . TYR A 1 96 ? 7.940 7.702 -8.736 1.00 93.75 96 TYR A C 1
ATOM 716 O O . TYR A 1 96 ? 6.799 7.302 -8.515 1.00 93.75 96 TYR A O 1
ATOM 724 N N . LYS A 1 97 ? 8.311 8.964 -8.478 1.00 93.81 97 LYS A N 1
ATOM 725 C CA . LYS A 1 97 ? 7.456 9.928 -7.766 1.00 93.81 97 LYS A CA 1
ATOM 726 C C . LYS A 1 97 ? 6.084 10.074 -8.422 1.00 93.81 97 LYS A C 1
ATOM 728 O O . LYS A 1 97 ? 5.065 10.054 -7.738 1.00 93.81 97 LYS A O 1
ATOM 733 N N . ARG A 1 98 ? 6.043 10.201 -9.751 1.00 96.44 98 ARG A N 1
ATOM 734 C CA . ARG A 1 98 ? 4.784 10.359 -10.493 1.00 96.44 98 ARG A CA 1
ATOM 735 C C . ARG A 1 98 ? 3.917 9.106 -10.396 1.00 96.44 98 ARG A C 1
ATOM 737 O O . ARG A 1 98 ? 2.710 9.215 -10.201 1.00 96.44 98 ARG A O 1
ATOM 744 N N . ARG A 1 99 ? 4.520 7.924 -10.549 1.00 96.88 99 ARG A N 1
ATOM 745 C CA . ARG A 1 99 ? 3.806 6.643 -10.450 1.00 96.88 99 ARG A CA 1
ATOM 746 C C . ARG A 1 99 ? 3.296 6.399 -9.028 1.00 96.88 99 ARG A C 1
ATOM 748 O O . ARG A 1 99 ? 2.169 5.945 -8.876 1.00 96.88 99 ARG A O 1
ATOM 755 N N . LEU A 1 100 ? 4.081 6.768 -8.020 1.00 96.31 100 LEU A N 1
ATOM 756 C CA . LEU A 1 100 ? 3.733 6.632 -6.610 1.00 96.31 100 LEU A CA 1
ATOM 757 C C . LEU A 1 100 ? 2.549 7.523 -6.215 1.00 96.31 100 LEU A C 1
ATOM 759 O O . LEU A 1 100 ? 1.600 7.041 -5.606 1.00 96.31 100 LEU A O 1
ATOM 763 N N . VAL A 1 101 ? 2.564 8.801 -6.612 1.00 96.69 101 VAL A N 1
ATOM 764 C CA . VAL A 1 101 ? 1.426 9.712 -6.383 1.00 96.69 101 VAL A CA 1
ATOM 765 C C . VAL A 1 101 ? 0.164 9.158 -7.038 1.00 96.69 101 VAL A C 1
ATOM 767 O O . VAL A 1 101 ? -0.862 9.029 -6.377 1.00 96.69 101 VAL A O 1
ATOM 770 N N . LYS A 1 102 ? 0.268 8.724 -8.302 1.00 98.00 102 LYS A N 1
ATOM 771 C CA . LYS A 1 102 ? -0.855 8.098 -9.001 1.00 98.00 102 LYS A CA 1
ATOM 772 C C . LYS A 1 102 ? -1.375 6.856 -8.269 1.00 98.00 102 LYS A C 1
ATOM 774 O O . LYS A 1 102 ? -2.583 6.688 -8.164 1.00 98.00 102 LYS A O 1
ATOM 779 N N . PHE A 1 103 ? -0.485 6.004 -7.764 1.00 98.12 103 PHE A N 1
ATOM 780 C CA . PHE A 1 103 ? -0.869 4.836 -6.977 1.00 98.12 103 PHE A CA 1
ATOM 781 C C . PHE A 1 103 ? -1.671 5.232 -5.728 1.00 98.12 103 PHE A C 1
ATOM 783 O O . PHE A 1 103 ? -2.732 4.659 -5.491 1.00 98.12 103 PHE A O 1
ATOM 790 N N . PHE A 1 104 ? -1.226 6.236 -4.964 1.00 97.75 104 PHE A N 1
ATOM 791 C CA . PHE A 1 104 ? -1.962 6.702 -3.784 1.00 97.75 104 PHE A CA 1
ATOM 792 C C . PHE A 1 104 ? -3.334 7.279 -4.133 1.00 97.75 104 PHE A C 1
ATOM 794 O O . PHE A 1 104 ? -4.308 6.978 -3.444 1.00 97.75 104 PHE A O 1
ATOM 801 N N . ASP A 1 105 ? -3.427 8.063 -5.204 1.00 98.19 105 ASP A N 1
ATOM 802 C CA . ASP A 1 105 ? -4.698 8.630 -5.660 1.00 98.19 105 ASP A CA 1
ATOM 803 C C . ASP A 1 105 ? -5.663 7.533 -6.127 1.00 98.19 105 ASP A C 1
ATOM 805 O O . ASP A 1 105 ? -6.836 7.533 -5.750 1.00 98.19 105 ASP A O 1
ATOM 809 N N . ASP A 1 106 ? -5.157 6.549 -6.875 1.00 98.44 106 ASP A N 1
ATOM 810 C CA . ASP A 1 106 ? -5.934 5.391 -7.308 1.00 98.44 106 ASP A CA 1
ATOM 811 C C . ASP A 1 106 ? -6.442 4.597 -6.084 1.00 98.44 106 ASP A C 1
ATOM 813 O O . ASP A 1 106 ? -7.625 4.274 -6.018 1.00 98.44 106 ASP A O 1
ATOM 817 N N . VAL A 1 107 ? -5.592 4.305 -5.083 1.00 98.00 107 VAL A N 1
ATOM 818 C CA . VAL A 1 107 ? -6.006 3.610 -3.841 1.00 98.00 107 VAL A CA 1
ATOM 819 C C . VAL A 1 107 ? -7.074 4.398 -3.078 1.00 98.00 107 VAL A C 1
ATOM 821 O O . VAL A 1 107 ? -8.072 3.820 -2.654 1.00 98.00 107 VAL A O 1
ATOM 824 N N . ARG A 1 108 ? -6.897 5.712 -2.907 1.00 98.00 108 ARG A N 1
ATOM 825 C CA . ARG A 1 108 ? -7.887 6.575 -2.241 1.00 98.00 108 ARG A CA 1
ATOM 826 C C . ARG A 1 108 ? -9.230 6.547 -2.955 1.00 98.00 108 ARG A C 1
ATOM 828 O O . ARG A 1 108 ? -10.262 6.458 -2.295 1.00 98.00 108 ARG A O 1
ATOM 835 N N . SER A 1 109 ? -9.206 6.603 -4.285 1.00 98.00 109 SER A N 1
ATOM 836 C CA . SER A 1 109 ? -10.406 6.522 -5.112 1.00 98.00 109 SER A CA 1
ATOM 837 C C . SER A 1 109 ? -11.108 5.171 -4.953 1.00 98.00 109 SER A C 1
ATOM 839 O O . SER A 1 109 ? -12.306 5.143 -4.685 1.00 98.00 109 SER A O 1
ATOM 841 N N . ASP A 1 110 ? -10.381 4.059 -5.090 1.00 97.69 110 ASP A N 1
ATOM 842 C CA . ASP A 1 110 ? -10.969 2.710 -5.082 1.00 97.69 110 ASP A CA 1
ATOM 843 C C . ASP A 1 110 ? -11.413 2.250 -3.685 1.00 97.69 110 ASP A C 1
ATOM 845 O O . ASP A 1 110 ? -12.289 1.394 -3.573 1.00 97.69 110 ASP A O 1
ATOM 849 N N . LEU A 1 111 ? -10.871 2.854 -2.622 1.00 96.19 111 LEU A N 1
ATOM 850 C CA . LEU A 1 111 ? -11.344 2.678 -1.243 1.00 96.19 111 LEU A CA 1
ATOM 851 C C . LEU A 1 111 ? -12.356 3.747 -0.803 1.00 96.19 111 LEU A C 1
ATOM 853 O O . LEU A 1 111 ? -12.758 3.751 0.359 1.00 96.19 111 LEU A O 1
ATOM 857 N N . MET A 1 112 ? -12.743 4.669 -1.694 1.00 95.62 112 MET A N 1
ATOM 858 C CA . MET A 1 112 ? -13.622 5.810 -1.393 1.00 95.62 112 MET A CA 1
ATOM 859 C C . MET A 1 112 ? -13.184 6.608 -0.148 1.00 95.62 112 MET A C 1
ATOM 861 O O . MET A 1 112 ? -14.006 7.089 0.629 1.00 95.62 112 MET A O 1
ATOM 865 N N . SER A 1 113 ? -11.873 6.752 0.049 1.00 95.12 113 SER A N 1
ATOM 866 C CA . SER A 1 113 ? -11.272 7.414 1.209 1.00 95.12 113 SER A CA 1
ATOM 867 C C . SER A 1 113 ? -10.318 8.520 0.740 1.00 95.12 113 SER A C 1
ATOM 869 O O . SER A 1 113 ? -9.101 8.328 0.704 1.00 95.12 113 SER A O 1
ATOM 871 N N . PRO A 1 114 ? -10.844 9.696 0.338 1.00 94.25 114 PRO A N 1
ATOM 872 C CA . PRO A 1 114 ? -10.052 10.754 -0.302 1.00 94.25 114 PRO A CA 1
ATOM 873 C C . PRO A 1 114 ? -8.982 11.356 0.617 1.00 94.25 114 PRO A C 1
ATOM 875 O O . PRO A 1 114 ? -7.963 11.849 0.143 1.00 94.25 114 PRO A O 1
ATOM 878 N N . ILE A 1 115 ? -9.191 11.286 1.933 1.00 94.75 115 ILE A N 1
ATOM 879 C CA . ILE A 1 115 ? -8.264 11.793 2.951 1.00 94.75 115 ILE A CA 1
ATOM 880 C C . ILE A 1 115 ? -7.474 10.676 3.640 1.00 94.75 115 ILE A C 1
ATOM 882 O O . ILE A 1 115 ? -6.903 10.919 4.700 1.00 94.75 115 ILE A O 1
ATOM 886 N N . LEU A 1 116 ? -7.439 9.459 3.069 1.00 96.38 116 LEU A N 1
ATOM 887 C CA . LEU A 1 116 ? -6.721 8.329 3.661 1.00 96.38 116 LEU A CA 1
ATOM 888 C C . LEU A 1 116 ? -5.265 8.729 3.963 1.00 96.38 116 LEU A C 1
ATOM 890 O O . LEU A 1 116 ? -4.520 9.072 3.027 1.00 96.38 116 LEU A O 1
ATOM 894 N N . PRO A 1 117 ? -4.846 8.674 5.241 1.00 95.75 117 PRO A N 1
ATOM 895 C CA . PRO A 1 117 ? -3.461 8.891 5.613 1.00 95.75 117 PRO A CA 1
ATOM 896 C C . PRO A 1 117 ? -2.565 7.841 4.962 1.00 95.75 117 PRO A C 1
ATOM 898 O O . PRO A 1 117 ? -2.836 6.642 5.033 1.00 95.75 117 PRO A O 1
ATOM 901 N N . VAL A 1 118 ? -1.480 8.300 4.344 1.00 94.62 118 VAL A N 1
ATOM 902 C CA . VAL A 1 118 ? -0.446 7.435 3.775 1.00 94.62 118 VAL A CA 1
ATOM 903 C C . VAL A 1 118 ? 0.859 7.733 4.493 1.00 94.62 118 VAL A C 1
ATOM 905 O O . VAL A 1 118 ? 1.348 8.861 4.455 1.00 94.62 118 VAL A O 1
ATOM 908 N N . ILE A 1 119 ? 1.417 6.719 5.146 1.00 92.56 119 ILE A N 1
ATOM 909 C CA . ILE A 1 119 ? 2.719 6.788 5.805 1.00 92.56 119 ILE A CA 1
ATOM 910 C C . ILE A 1 119 ? 3.697 6.050 4.899 1.00 92.56 119 ILE A C 1
ATOM 912 O O . ILE A 1 119 ? 3.700 4.820 4.846 1.00 92.56 119 ILE A O 1
ATOM 916 N N . GLN A 1 120 ? 4.486 6.818 4.148 1.00 90.81 120 GLN A N 1
ATOM 917 C CA . GLN A 1 120 ? 5.511 6.278 3.261 1.00 90.81 120 GLN A CA 1
ATOM 918 C C . GLN A 1 120 ? 6.882 6.262 3.940 1.00 90.81 120 GLN A C 1
ATOM 920 O O . GLN A 1 120 ? 7.236 7.198 4.658 1.00 90.81 120 GLN A O 1
ATOM 925 N N . VAL A 1 121 ? 7.668 5.223 3.672 1.00 87.75 121 VAL A N 1
ATOM 926 C CA . VAL A 1 121 ? 9.060 5.118 4.119 1.00 87.75 121 VAL A CA 1
ATOM 927 C C . VAL A 1 121 ? 9.980 5.498 2.963 1.00 87.75 121 VAL A C 1
ATOM 929 O O . VAL A 1 121 ? 9.918 4.898 1.890 1.00 87.75 121 VAL A O 1
ATOM 932 N N . ALA A 1 122 ? 10.831 6.504 3.174 1.00 79.75 122 ALA A N 1
ATOM 933 C CA . ALA A 1 122 ? 11.913 6.808 2.245 1.00 79.75 122 ALA A CA 1
ATOM 934 C C . ALA A 1 122 ? 12.967 5.695 2.313 1.00 79.75 122 ALA A C 1
ATOM 936 O O . ALA A 1 122 ? 13.329 5.251 3.403 1.00 79.75 122 ALA A O 1
ATOM 937 N N . LEU A 1 123 ? 13.451 5.243 1.155 1.00 74.44 123 LEU A N 1
ATOM 938 C CA . LEU A 1 123 ? 14.434 4.165 1.087 1.00 74.44 123 LEU A CA 1
ATOM 939 C C . LEU A 1 123 ? 15.706 4.541 1.853 1.00 74.44 123 LEU A C 1
ATOM 941 O O . LEU A 1 123 ? 16.305 5.582 1.593 1.00 74.44 123 LEU A O 1
ATOM 945 N N . ALA A 1 124 ? 16.146 3.656 2.745 1.00 60.59 124 ALA A N 1
ATOM 946 C CA . ALA A 1 124 ? 17.447 3.765 3.404 1.00 60.59 124 ALA A CA 1
ATOM 947 C C . ALA A 1 124 ? 18.585 3.123 2.582 1.00 60.59 124 ALA A C 1
ATOM 949 O O . ALA A 1 124 ? 19.755 3.291 2.912 1.00 60.59 124 ALA A O 1
ATOM 950 N N . SER A 1 125 ? 18.253 2.369 1.524 1.00 57.59 125 SER A N 1
ATOM 951 C CA . SER A 1 125 ? 19.206 1.694 0.632 1.00 57.59 125 SER A CA 1
ATOM 952 C C . SER A 1 125 ? 18.585 1.436 -0.750 1.00 57.59 125 SER A C 1
ATOM 954 O O . SER A 1 125 ? 17.368 1.283 -0.858 1.00 57.59 125 SER A O 1
ATOM 956 N N . GLY A 1 126 ? 19.405 1.398 -1.804 1.00 56.19 126 GLY A N 1
ATOM 957 C CA . GLY A 1 126 ? 18.999 1.093 -3.183 1.00 56.19 126 GLY A CA 1
ATOM 958 C C . GLY A 1 126 ? 19.852 -0.026 -3.788 1.00 56.19 126 GLY A C 1
ATOM 959 O O . GLY A 1 126 ? 20.916 -0.346 -3.265 1.00 56.19 126 GLY A O 1
ATOM 960 N N . LYS A 1 127 ? 19.384 -0.635 -4.885 1.00 54.59 127 LYS A N 1
ATOM 961 C CA . LYS A 1 127 ? 20.123 -1.667 -5.642 1.00 54.59 127 LYS A CA 1
ATOM 962 C C . LYS A 1 127 ? 21.028 -1.095 -6.741 1.00 54.59 127 LYS A C 1
ATOM 964 O O . LYS A 1 127 ? 21.766 -1.857 -7.358 1.00 54.59 127 LYS A O 1
ATOM 969 N N . GLY A 1 128 ? 20.961 0.209 -7.003 1.00 48.25 128 GLY A N 1
ATOM 970 C CA . GLY A 1 128 ? 21.855 0.884 -7.941 1.00 48.25 128 GLY A CA 1
ATOM 971 C C . GLY A 1 128 ? 23.255 1.064 -7.354 1.00 48.25 128 GLY A C 1
ATOM 972 O O . GLY A 1 128 ? 23.401 1.496 -6.212 1.00 48.25 128 GLY A O 1
ATOM 973 N N . THR A 1 129 ? 24.284 0.735 -8.134 1.00 43.41 129 THR A N 1
ATOM 974 C CA . THR A 1 129 ? 25.638 1.253 -7.899 1.00 43.41 129 THR A CA 1
ATOM 975 C C . THR A 1 129 ? 25.642 2.722 -8.326 1.00 43.41 129 THR A C 1
ATOM 977 O O . THR A 1 129 ? 25.079 3.033 -9.377 1.00 43.41 129 THR A O 1
ATOM 980 N N . LEU A 1 130 ? 26.192 3.605 -7.483 1.00 39.81 130 LEU A N 1
ATOM 981 C CA . LEU A 1 130 ? 26.458 5.005 -7.840 1.00 39.81 130 LEU A CA 1
ATOM 982 C C . LEU A 1 130 ? 27.306 5.097 -9.114 1.00 39.81 130 LEU A C 1
ATOM 984 O O . LEU A 1 130 ? 28.201 4.233 -9.272 1.00 39.81 130 LEU A O 1
#

pLDDT: mean 83.79, std 18.71, range [29.72, 98.44]

Secondary structure (DSSP, 8-state):
---TTTTT-SSS-----HHHHHHHHHHHH-GGG-PPPP-----TT--GGGGSTTSHHHHHHHHHHHHHHHTT-----EEE---GGGGGSHHHHHHHHHHHHHHHHHHHHHTT-TT--EEEPPPS--S---

Sequence (130 aa):
MEPLHRDIDVARTCGVGPGMAFANSVLEKDPSLGVIGLVPCAVGGTNISEWRRGSVLYNQLIRRANAALQGGGVIRALLWYQGESDTAIHKDAELYKRRLVKFFDDVRSDLMSPILPVIQVALASGKGTL